Protein AF-C9JHR0-F1 (afdb_monomer_lite)

Radius of gyration: 10.61 Å; chains: 1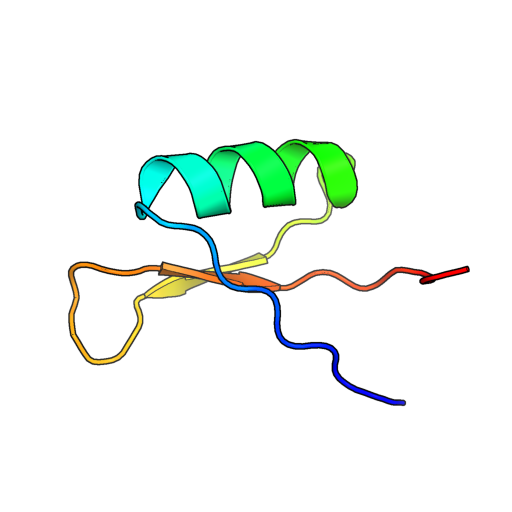; bounding box: 23×19×22 Å

Organism: Homo sapiens (NCBI:txid9606)

InterPro domains:
  IPR023405 DNA topoisomerase, type IA, core domain [SSF56712] (1-31)

Structure (mmCIF, N/CA/C/O backbone):
data_AF-C9JHR0-F1
#
_entry.id   AF-C9JHR0-F1
#
loop_
_atom_site.group_PDB
_atom_site.id
_atom_site.type_symbol
_atom_site.label_atom_id
_atom_site.label_alt_id
_atom_site.label_comp_id
_atom_site.label_asym_id
_atom_site.label_entity_id
_atom_site.label_seq_id
_atom_site.pdbx_PDB_ins_code
_atom_site.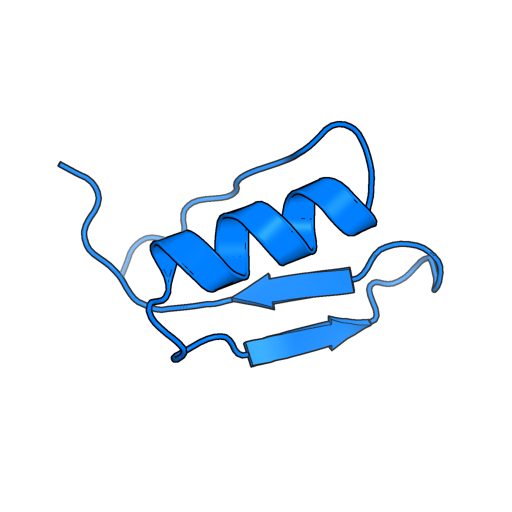Cartn_x
_atom_site.Cartn_y
_atom_site.Cartn_z
_atom_site.occupancy
_atom_site.B_iso_or_equiv
_atom_site.auth_seq_id
_atom_site.auth_comp_id
_atom_site.auth_asym_id
_atom_site.auth_atom_id
_atom_site.pdbx_PDB_model_num
ATOM 1 N N . MET A 1 1 ? -14.302 -9.812 9.424 1.00 82.44 1 MET A N 1
ATOM 2 C CA . MET A 1 1 ? -13.304 -8.828 8.950 1.00 82.44 1 MET A CA 1
ATOM 3 C C . MET A 1 1 ? -13.570 -8.586 7.473 1.00 82.44 1 MET A C 1
ATOM 5 O O . MET A 1 1 ? -13.819 -9.559 6.775 1.00 82.44 1 MET A O 1
ATOM 9 N N . LYS A 1 2 ? -13.639 -7.331 7.024 1.00 92.81 2 LYS A N 1
ATOM 10 C CA . LYS A 1 2 ? -13.864 -6.986 5.608 1.00 92.81 2 LYS A CA 1
ATOM 11 C C . LYS A 1 2 ? -12.548 -6.465 5.033 1.00 92.81 2 LYS A C 1
ATOM 13 O O . LYS A 1 2 ? -11.829 -5.774 5.748 1.00 92.81 2 LYS A O 1
ATOM 18 N N . THR A 1 3 ? -12.261 -6.778 3.774 1.00 95.38 3 THR A N 1
ATOM 19 C CA . THR A 1 3 ? -11.049 -6.324 3.078 1.00 95.38 3 THR A CA 1
ATOM 20 C C . THR A 1 3 ? -11.410 -5.204 2.113 1.00 95.38 3 THR A C 1
ATOM 22 O O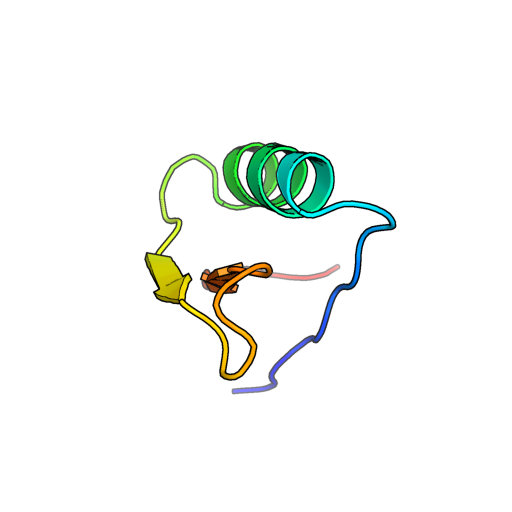 . THR A 1 3 ? -12.354 -5.343 1.337 1.00 95.38 3 THR A O 1
ATOM 25 N N . VAL A 1 4 ? -10.664 -4.100 2.160 1.00 96.00 4 VAL A N 1
ATOM 26 C CA . VAL A 1 4 ? -10.820 -2.961 1.246 1.00 96.00 4 VAL A CA 1
ATOM 27 C C . VAL A 1 4 ? -9.633 -2.943 0.294 1.00 96.00 4 VAL A C 1
ATOM 29 O O . VAL A 1 4 ? -8.487 -2.890 0.735 1.00 96.00 4 VAL A O 1
ATOM 32 N N . LEU A 1 5 ? -9.910 -2.979 -1.008 1.00 97.12 5 LEU A N 1
ATOM 33 C CA . LEU A 1 5 ? -8.893 -2.829 -2.043 1.00 97.12 5 LEU A CA 1
ATOM 34 C C . LEU A 1 5 ? -8.788 -1.355 -2.444 1.00 97.12 5 LEU A C 1
ATOM 36 O O . LEU A 1 5 ? -9.778 -0.746 -2.842 1.00 97.12 5 LEU A O 1
ATOM 40 N N . MET A 1 6 ? -7.582 -0.799 -2.371 1.00 96.94 6 MET A N 1
ATOM 41 C CA . MET A 1 6 ? -7.261 0.552 -2.835 1.00 96.94 6 MET A CA 1
ATOM 42 C C . MET A 1 6 ? -6.210 0.467 -3.943 1.00 96.94 6 MET A C 1
ATOM 44 O O . MET A 1 6 ? -5.268 -0.317 -3.838 1.00 96.94 6 MET A O 1
ATOM 48 N N . VAL A 1 7 ? -6.358 1.276 -4.994 1.00 97.94 7 VAL A N 1
ATOM 49 C CA . VAL A 1 7 ? -5.472 1.270 -6.169 1.00 97.94 7 VAL A CA 1
ATOM 50 C C . VAL A 1 7 ? -4.998 2.692 -6.453 1.00 97.94 7 VAL A C 1
ATOM 52 O O . VAL A 1 7 ? -5.806 3.614 -6.514 1.00 97.94 7 VAL A O 1
ATOM 55 N N . ALA A 1 8 ? -3.689 2.866 -6.632 1.00 98.38 8 ALA A N 1
ATOM 56 C CA . ALA A 1 8 ? -3.080 4.126 -7.053 1.00 98.38 8 ALA A CA 1
ATOM 57 C C . ALA A 1 8 ? -2.538 4.012 -8.488 1.00 98.38 8 ALA A C 1
ATOM 59 O O . ALA A 1 8 ? -2.280 2.915 -8.974 1.00 98.38 8 ALA A O 1
ATOM 60 N N . GLU A 1 9 ? -2.311 5.151 -9.145 1.00 98.50 9 GLU A N 1
ATOM 61 C CA . GLU A 1 9 ? -1.871 5.219 -10.550 1.00 98.50 9 GLU A CA 1
ATOM 62 C C . GLU A 1 9 ? -0.452 4.661 -10.785 1.00 98.50 9 GLU A C 1
ATOM 64 O O . GLU A 1 9 ? -0.134 4.187 -11.873 1.00 98.50 9 GLU A O 1
ATOM 69 N N . LYS A 1 10 ? 0.425 4.718 -9.773 1.00 97.75 10 LYS A N 1
ATOM 70 C CA . LYS A 1 10 ? 1.834 4.302 -9.870 1.00 97.75 10 LYS A CA 1
ATOM 71 C C . LYS A 1 10 ? 2.287 3.555 -8.606 1.00 97.75 10 LYS A C 1
ATOM 73 O O . LYS A 1 10 ? 1.813 3.893 -7.517 1.00 97.75 10 LYS A O 1
ATOM 78 N N . PRO A 1 11 ? 3.263 2.624 -8.695 1.00 98.06 11 PRO A N 1
ATOM 79 C CA . PRO A 1 11 ? 3.746 1.867 -7.532 1.00 98.06 11 PRO A CA 1
ATOM 80 C C . PRO A 1 11 ? 4.238 2.741 -6.366 1.00 98.06 11 PRO A C 1
ATOM 82 O O . PRO A 1 11 ? 3.895 2.497 -5.212 1.00 98.06 11 PRO A O 1
ATOM 85 N N . SER A 1 12 ? 4.993 3.804 -6.655 1.00 97.81 12 SER A N 1
ATOM 86 C CA . SER A 1 12 ? 5.521 4.723 -5.634 1.00 97.81 12 SER A CA 1
ATOM 87 C C . SER A 1 12 ? 4.430 5.523 -4.912 1.00 97.81 12 SER A C 1
ATOM 89 O O . SER A 1 12 ? 4.573 5.843 -3.727 1.00 97.81 12 SER A O 1
ATOM 91 N N . LEU A 1 13 ? 3.321 5.823 -5.598 1.00 98.50 13 LEU A N 1
ATOM 92 C CA . LEU A 1 13 ? 2.170 6.501 -5.002 1.00 98.50 13 LEU A CA 1
ATOM 93 C C . LEU A 1 13 ? 1.447 5.578 -4.022 1.00 98.50 13 LEU A C 1
ATOM 95 O O . LEU A 1 13 ? 1.167 6.000 -2.902 1.00 98.50 13 LEU A O 1
ATOM 99 N N . ALA A 1 14 ? 1.220 4.315 -4.401 1.00 98.38 14 ALA A N 1
ATOM 100 C CA . ALA A 1 14 ? 0.611 3.322 -3.516 1.00 98.38 14 ALA A CA 1
ATOM 101 C C . ALA A 1 14 ? 1.399 3.183 -2.202 1.00 98.38 14 ALA A C 1
ATOM 103 O O . ALA A 1 14 ? 0.814 3.245 -1.122 1.00 98.38 14 ALA A O 1
ATOM 104 N N . GLN A 1 15 ? 2.730 3.090 -2.287 1.00 97.88 15 GLN A N 1
ATOM 105 C CA . GLN A 1 15 ? 3.602 3.009 -1.114 1.00 97.88 15 GLN A CA 1
ATOM 106 C C . GLN A 1 15 ? 3.503 4.257 -0.226 1.00 97.88 15 GLN A C 1
ATOM 108 O O . GLN A 1 15 ? 3.382 4.144 0.995 1.00 97.88 15 GLN A O 1
ATOM 113 N N . SER A 1 16 ? 3.563 5.448 -0.828 1.00 98.19 16 SER A N 1
ATOM 114 C CA . SER A 1 16 ? 3.551 6.715 -0.087 1.00 98.19 16 SER A CA 1
ATOM 115 C C . SER A 1 16 ? 2.221 6.929 0.637 1.00 98.19 16 SER A C 1
ATOM 117 O O . SER A 1 16 ? 2.213 7.241 1.827 1.00 98.19 16 SER A O 1
ATOM 119 N N . ILE A 1 17 ? 1.099 6.684 -0.050 1.00 97.81 17 ILE A N 1
ATOM 120 C CA . ILE A 1 17 ? -0.249 6.783 0.524 1.00 97.81 17 ILE A CA 1
ATOM 121 C C . ILE A 1 17 ? -0.410 5.774 1.662 1.00 97.81 17 ILE A C 1
ATOM 123 O O . ILE A 1 17 ? -0.788 6.147 2.773 1.00 97.81 17 ILE A O 1
ATOM 127 N N . ALA A 1 18 ? -0.066 4.506 1.428 1.00 97.56 18 ALA A N 1
ATOM 128 C CA . ALA A 1 18 ? -0.256 3.461 2.424 1.00 97.56 18 ALA A CA 1
ATOM 129 C C . ALA A 1 18 ? 0.636 3.668 3.665 1.00 97.56 18 ALA A C 1
ATOM 131 O O . ALA A 1 18 ? 0.207 3.390 4.783 1.00 97.56 18 ALA A O 1
ATOM 132 N N . LYS A 1 19 ? 1.841 4.238 3.516 1.00 97.50 19 LYS A N 1
ATOM 133 C CA . LYS A 1 19 ? 2.709 4.613 4.648 1.00 97.50 19 LYS A CA 1
ATOM 134 C C . LYS A 1 19 ? 2.088 5.705 5.527 1.00 97.50 19 LYS A C 1
ATOM 136 O O . LYS A 1 19 ? 2.175 5.609 6.750 1.00 97.50 19 LYS A O 1
ATOM 141 N N . ILE A 1 20 ? 1.452 6.712 4.922 1.00 97.12 20 ILE A N 1
ATOM 142 C CA . ILE A 1 20 ? 0.747 7.778 5.654 1.00 97.12 20 ILE A CA 1
ATOM 143 C C . ILE A 1 20 ? -0.473 7.199 6.382 1.00 97.12 20 ILE A C 1
ATOM 145 O O . ILE A 1 20 ? -0.613 7.386 7.591 1.00 97.12 20 ILE A O 1
ATOM 149 N N . LEU A 1 21 ? -1.330 6.460 5.670 1.00 96.25 21 LEU A N 1
ATOM 150 C CA . LEU A 1 21 ? -2.594 5.954 6.216 1.00 96.25 21 LEU A CA 1
ATOM 151 C C . LEU A 1 21 ? -2.398 4.888 7.303 1.00 96.25 21 LEU A C 1
ATOM 153 O O . LEU A 1 21 ? -3.146 4.859 8.276 1.00 96.25 21 LEU A O 1
ATOM 157 N N . SER A 1 22 ? -1.368 4.052 7.178 1.00 96.25 22 SER A N 1
ATOM 158 C CA . SER A 1 22 ? -1.046 3.015 8.169 1.00 96.25 22 SER A CA 1
ATOM 159 C C . SER A 1 22 ? -0.347 3.545 9.424 1.00 96.25 22 SER A C 1
ATOM 161 O O . SER A 1 22 ? -0.161 2.784 10.374 1.00 96.25 22 SER A O 1
ATOM 163 N N . ARG A 1 23 ? 0.099 4.812 9.447 1.00 95.62 23 ARG A N 1
ATOM 164 C CA . ARG A 1 23 ? 0.894 5.396 10.550 1.00 95.62 23 ARG A CA 1
ATOM 165 C C . ARG A 1 23 ? 2.103 4.532 10.953 1.00 95.62 23 ARG A C 1
ATOM 167 O O . ARG A 1 23 ? 2.458 4.460 12.124 1.00 95.62 23 ARG A O 1
ATOM 174 N N . GLY A 1 24 ? 2.724 3.859 9.981 1.00 91.06 24 GLY A N 1
ATOM 175 C CA . GLY A 1 24 ? 3.883 2.985 10.198 1.00 91.06 24 GLY A CA 1
ATOM 176 C C . GLY A 1 24 ? 3.566 1.501 10.422 1.00 91.06 24 GLY A C 1
ATOM 177 O O . GLY A 1 24 ? 4.497 0.707 10.457 1.00 91.06 24 GLY A O 1
ATOM 178 N N 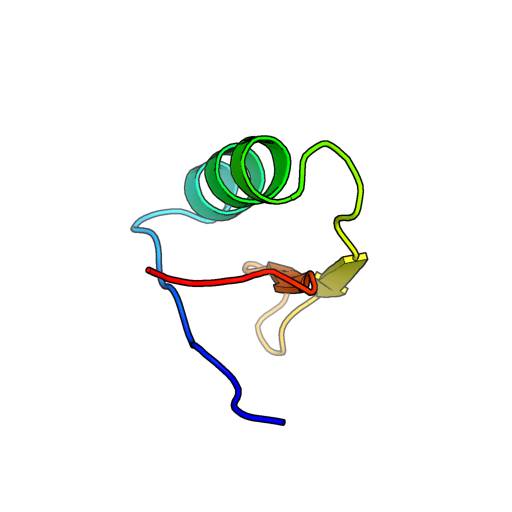. SER A 1 25 ? 2.292 1.097 10.490 1.00 95.00 25 SER A N 1
ATOM 179 C CA . SER A 1 25 ? 1.871 -0.315 10.625 1.00 95.00 25 SER A CA 1
ATOM 180 C C . SER A 1 25 ? 1.759 -1.076 9.289 1.00 95.00 25 SER A C 1
ATOM 182 O O . SER A 1 25 ? 0.989 -2.025 9.153 1.00 95.00 25 SER A O 1
ATOM 184 N N . LEU A 1 26 ? 2.511 -0.640 8.277 1.00 96.12 26 LEU A N 1
ATOM 185 C CA . LEU A 1 26 ? 2.450 -1.171 6.918 1.00 96.12 26 LEU A CA 1
ATOM 186 C C . LEU A 1 26 ? 3.191 -2.508 6.784 1.00 96.12 26 LEU A C 1
ATOM 188 O O . LEU A 1 26 ? 4.390 -2.569 7.047 1.00 96.12 26 LEU A O 1
ATOM 192 N N . SER A 1 27 ? 2.528 -3.531 6.247 1.00 97.62 27 SER A N 1
ATOM 193 C CA . SER A 1 27 ? 3.171 -4.749 5.741 1.00 97.62 27 SER A CA 1
ATOM 194 C C . SER A 1 27 ? 3.209 -4.718 4.216 1.00 97.62 27 SER A C 1
ATOM 196 O O . SER A 1 27 ? 2.230 -4.344 3.576 1.00 97.62 27 SER A O 1
ATOM 198 N N . SER A 1 28 ? 4.348 -5.050 3.607 1.00 97.50 28 SER A N 1
ATOM 199 C CA . SER A 1 28 ? 4.519 -4.978 2.150 1.00 97.50 28 SER A CA 1
ATOM 200 C C . SER A 1 28 ? 5.055 -6.283 1.584 1.00 97.50 28 SER A C 1
ATOM 202 O O . SER A 1 28 ? 6.025 -6.825 2.108 1.00 97.50 28 SER A O 1
ATOM 204 N N . HIS A 1 29 ? 4.480 -6.739 0.474 1.00 97.56 29 HIS A N 1
ATOM 205 C CA . HIS A 1 29 ? 4.967 -7.901 -0.267 1.00 97.56 29 HIS A CA 1
ATOM 206 C C . HIS A 1 29 ? 4.950 -7.644 -1.781 1.00 97.56 29 HIS A C 1
ATOM 208 O O . HIS A 1 29 ? 4.267 -6.743 -2.276 1.00 97.56 29 HIS A O 1
ATOM 214 N N . LYS A 1 30 ? 5.755 -8.400 -2.536 1.00 96.69 30 LYS A N 1
ATOM 215 C CA . LYS A 1 30 ? 5.822 -8.284 -3.999 1.00 96.69 30 LYS A CA 1
ATOM 216 C C . LYS A 1 30 ? 4.606 -8.946 -4.643 1.00 96.69 30 LYS A C 1
ATOM 218 O O . LYS A 1 30 ? 4.290 -10.086 -4.323 1.00 96.69 30 LYS A O 1
ATOM 223 N N . GLY A 1 31 ? 3.952 -8.234 -5.560 1.00 94.75 31 GLY A N 1
ATOM 224 C CA . GLY A 1 31 ? 2.871 -8.789 -6.365 1.00 94.75 31 GLY A CA 1
ATOM 225 C C . GLY A 1 31 ? 3.383 -9.739 -7.451 1.00 94.75 31 GLY A C 1
ATOM 226 O O . GLY A 1 31 ? 4.576 -9.774 -7.759 1.00 94.75 31 GLY A O 1
ATOM 227 N N . LEU A 1 32 ? 2.454 -10.466 -8.079 1.00 94.38 32 LEU A N 1
ATOM 228 C CA . LEU A 1 32 ? 2.732 -11.477 -9.110 1.00 94.38 32 LEU A CA 1
ATOM 229 C C . LEU A 1 32 ? 3.582 -10.953 -10.282 1.00 94.38 32 LEU A C 1
ATOM 231 O O . LEU A 1 32 ? 4.365 -11.698 -10.859 1.00 94.38 32 LEU A O 1
ATOM 235 N N . ASN A 1 33 ? 3.438 -9.675 -10.639 1.00 91.81 33 ASN A N 1
ATOM 236 C CA . ASN A 1 33 ? 4.130 -9.069 -11.778 1.00 91.81 33 ASN A CA 1
ATOM 237 C C . ASN A 1 33 ? 5.535 -8.522 -11.448 1.00 91.81 33 ASN A C 1
ATOM 239 O O . ASN A 1 33 ? 6.181 -7.960 -12.329 1.00 91.81 33 ASN A O 1
ATOM 243 N N . GLY A 1 34 ? 5.993 -8.601 -10.191 1.00 90.75 34 GLY A N 1
ATOM 244 C CA . GLY A 1 34 ? 7.302 -8.111 -9.726 1.00 90.75 34 GLY A CA 1
ATOM 245 C C . GLY A 1 34 ? 7.483 -6.581 -9.686 1.00 90.75 34 GLY A C 1
ATOM 246 O O . GLY A 1 34 ? 8.234 -6.066 -8.846 1.00 90.75 34 GLY A O 1
ATOM 247 N N . ALA A 1 35 ? 6.774 -5.845 -10.545 1.00 94.81 35 ALA A N 1
ATOM 248 C CA . ALA A 1 35 ? 6.808 -4.387 -10.642 1.00 94.81 35 ALA A CA 1
ATOM 249 C C . ALA A 1 35 ? 5.959 -3.700 -9.560 1.00 94.81 35 ALA A C 1
ATOM 251 O O . ALA A 1 35 ? 6.393 -2.708 -8.973 1.00 94.81 35 ALA A O 1
ATOM 252 N N . CYS A 1 36 ? 4.775 -4.238 -9.260 1.00 96.88 36 CYS A N 1
ATOM 253 C CA . CYS A 1 36 ? 3.869 -3.689 -8.257 1.00 96.88 36 CYS A CA 1
ATOM 254 C C . CYS A 1 36 ? 4.050 -4.407 -6.913 1.00 96.88 36 CYS A C 1
ATOM 256 O O . CYS A 1 36 ? 4.125 -5.635 -6.855 1.00 96.88 36 CYS A O 1
ATOM 258 N N . SER A 1 37 ? 4.092 -3.641 -5.825 1.00 97.69 37 SER A N 1
ATOM 259 C CA . SER A 1 37 ? 4.023 -4.172 -4.461 1.00 97.69 37 SER A CA 1
ATOM 260 C C . SER A 1 37 ? 2.607 -4.009 -3.915 1.00 97.69 37 SER A C 1
ATOM 262 O O . SER A 1 37 ? 1.901 -3.070 -4.282 1.00 97.69 37 SER A O 1
ATOM 264 N N .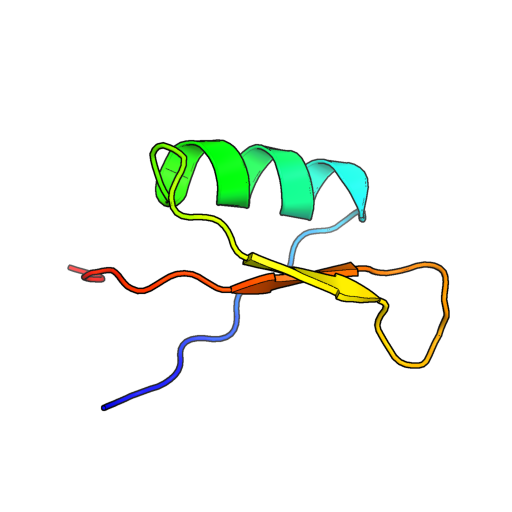 VAL A 1 38 ? 2.207 -4.912 -3.027 1.00 98.12 38 VAL A N 1
ATOM 265 C CA . VAL A 1 38 ? 0.954 -4.829 -2.276 1.00 98.12 38 VAL A CA 1
ATOM 266 C C . V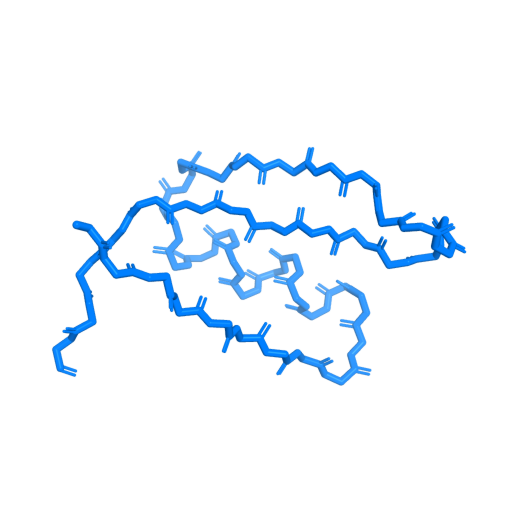AL A 1 38 ? 1.280 -4.365 -0.862 1.00 98.12 38 VAL A C 1
ATOM 268 O O . VAL A 1 38 ? 2.265 -4.811 -0.269 1.00 98.12 38 VAL A O 1
ATOM 271 N N . HIS A 1 39 ? 0.471 -3.442 -0.349 1.00 98.00 39 HIS A N 1
ATOM 272 C CA . HIS A 1 39 ? 0.670 -2.791 0.940 1.00 98.00 39 HIS A CA 1
ATOM 273 C C . HIS A 1 39 ? -0.567 -3.000 1.817 1.00 98.00 39 HIS A C 1
ATOM 275 O O . HIS A 1 39 ? -1.627 -2.440 1.541 1.00 98.00 39 HIS A O 1
ATOM 281 N N . GLU A 1 40 ? -0.431 -3.803 2.865 1.00 97.88 40 GLU A N 1
ATOM 282 C CA . GLU A 1 40 ? -1.519 -4.207 3.753 1.00 97.88 40 GLU A CA 1
ATOM 283 C C . GLU A 1 40 ? -1.370 -3.567 5.132 1.00 97.88 40 GLU A C 1
ATOM 285 O O . GLU A 1 40 ? -0.272 -3.479 5.683 1.00 97.88 40 GLU A O 1
ATOM 290 N N . TYR A 1 41 ? -2.490 -3.129 5.700 1.00 97.12 41 TYR A N 1
ATOM 291 C CA . TYR A 1 41 ? -2.574 -2.656 7.076 1.00 97.12 41 TYR A CA 1
ATOM 292 C C . TYR A 1 41 ? -4.010 -2.804 7.589 1.00 97.12 41 TYR A C 1
ATOM 294 O O . TYR A 1 41 ? -4.967 -2.790 6.813 1.00 97.12 41 TYR A O 1
ATOM 302 N N . THR A 1 42 ? -4.168 -2.946 8.906 1.00 96.31 42 THR A N 1
ATOM 303 C CA . THR A 1 42 ? -5.492 -2.915 9.543 1.00 96.31 42 THR A CA 1
ATOM 304 C C . THR A 1 42 ? -5.852 -1.473 9.874 1.00 96.31 42 THR A C 1
ATOM 306 O O . THR A 1 42 ? -5.029 -0.728 10.401 1.00 96.31 42 THR A O 1
ATOM 309 N N . GLY A 1 43 ? -7.084 -1.074 9.582 1.00 92.19 43 GLY A N 1
ATOM 310 C CA . GLY A 1 43 ? -7.574 0.260 9.890 1.00 92.19 43 GLY A CA 1
ATOM 311 C C . GLY A 1 43 ? -9.090 0.339 9.815 1.00 92.19 43 GLY A C 1
ATOM 312 O O . GLY A 1 43 ? -9.763 -0.610 9.408 1.00 92.19 43 GLY A O 1
ATOM 313 N N . THR A 1 44 ? -9.613 1.490 10.209 1.00 88.31 44 THR A N 1
ATOM 314 C CA . THR A 1 44 ? -11.039 1.798 10.145 1.00 88.31 44 THR A CA 1
ATOM 315 C C . THR A 1 44 ? -11.264 2.767 8.994 1.00 88.31 44 THR A C 1
ATOM 317 O O . THR A 1 44 ? -10.626 3.817 8.942 1.00 88.31 44 THR A O 1
ATOM 320 N N . PHE A 1 45 ? -12.160 2.417 8.077 1.00 76.38 45 PHE A N 1
ATOM 321 C CA . PHE A 1 45 ? -12.699 3.354 7.095 1.00 76.38 45 PHE A CA 1
ATOM 322 C C . PHE A 1 45 ? -14.012 3.890 7.668 1.00 76.38 45 PHE A C 1
ATOM 324 O O . PHE A 1 45 ? -14.866 3.087 8.053 1.00 76.38 45 PHE A O 1
ATOM 331 N N . ALA A 1 46 ? -14.107 5.212 7.809 1.00 64.62 46 ALA A N 1
ATOM 332 C CA . ALA A 1 46 ? -15.323 5.908 8.224 1.00 64.62 46 ALA A CA 1
ATOM 333 C C . ALA A 1 46 ? -16.159 6.280 6.997 1.00 64.62 46 ALA A C 1
ATOM 335 O O . ALA A 1 46 ? -15.537 6.606 5.958 1.00 64.62 46 ALA A O 1
#

Foldseek 3Di:
DDDDDDDDPAQVVQVVVLCVQQVNQWDWDADPVNRHIDIDHDDDDD

pLDDT: mean 94.82, std 6.14, range [64.62, 98.5]

Sequence (46 aa):
MKTVLMVAEKPSLAQSIAKILSRGSLSSHKGLNGACSVHEYTGTFA

Secondary structure (DSSP, 8-state):
--------SSHHHHHHHHHHHTTT--EEEE-TTSSPEEEE------